Protein AF-A0A9E1MRH9-F1 (afdb_monomer_lite)

Secondary structure (DSSP, 8-state):
-EES-HHHHTTSTTHIIIIIGGGSPTT-EEEEEEEEESS--GGG--TTGGGT--HHHHTT---HHHHHHHHHT-SSEEEEEEEE-S-HHHHHHHHHTS--HHHHHHHHHHHTTGGGGEEEEEEEEEE-S---EEEEEEEETTEEEEEEEETTTHHHHHHHHHHHTT--PPP-

Structure (mmCIF, N/CA/C/O backbone):
data_AF-A0A9E1MRH9-F1
#
_entry.id   AF-A0A9E1MRH9-F1
#
loop_
_atom_site.group_PDB
_atom_site.id
_atom_site.type_symbol
_atom_site.label_atom_id
_atom_site.label_alt_id
_atom_site.label_comp_id
_atom_site.label_asym_id
_atom_site.label_entity_id
_atom_site.label_seq_id
_atom_site.pdbx_PDB_ins_code
_atom_site.Cartn_x
_atom_site.Cartn_y
_atom_site.Cartn_z
_atom_site.occupancy
_atom_site.B_iso_or_equiv
_atom_site.auth_seq_id
_atom_site.auth_comp_id
_atom_site.auth_asym_id
_atom_site.auth_atom_id
_atom_site.pdbx_PDB_model_num
ATOM 1 N N . MET A 1 1 ? -12.417 7.509 1.641 1.00 82.38 1 MET A N 1
ATOM 2 C CA . MET A 1 1 ? -11.718 6.861 0.516 1.00 82.38 1 MET A CA 1
ATOM 3 C C . MET A 1 1 ? -10.416 7.612 0.307 1.00 82.38 1 MET A C 1
ATOM 5 O O . MET A 1 1 ? -10.456 8.834 0.370 1.00 82.38 1 MET A O 1
ATOM 9 N N . SER A 1 2 ? -9.296 6.908 0.153 1.00 87.50 2 SER A N 1
ATOM 10 C CA . SER A 1 2 ? -7.991 7.464 -0.222 1.00 87.50 2 SER A CA 1
ATOM 11 C C . SER A 1 2 ? -7.575 6.823 -1.540 1.00 87.50 2 SER A C 1
ATOM 13 O O . SER A 1 2 ? -7.629 5.602 -1.676 1.00 87.50 2 SER A O 1
ATOM 15 N N . THR A 1 3 ? -7.199 7.660 -2.497 1.00 88.12 3 THR A N 1
ATOM 16 C CA . THR A 1 3 ? -6.727 7.248 -3.817 1.00 88.12 3 THR A CA 1
ATOM 17 C C . THR A 1 3 ? -5.326 7.812 -3.986 1.00 88.12 3 THR A C 1
ATOM 19 O O . THR A 1 3 ? -5.122 8.988 -3.682 1.00 88.12 3 THR A O 1
ATOM 22 N N . ASP A 1 4 ? -4.381 6.964 -4.382 1.00 86.38 4 ASP A N 1
ATOM 23 C CA . ASP A 1 4 ? -3.013 7.315 -4.782 1.00 86.38 4 ASP A CA 1
ATOM 24 C C . ASP A 1 4 ? -2.284 8.265 -3.812 1.00 86.38 4 ASP A C 1
ATOM 26 O O . ASP A 1 4 ? -1.712 9.288 -4.173 1.00 86.38 4 ASP A O 1
ATOM 30 N N . SER A 1 5 ? -2.418 7.996 -2.512 1.00 91.25 5 SER A N 1
ATOM 31 C CA . SER A 1 5 ? -1.862 8.879 -1.476 1.00 91.25 5 SER A CA 1
ATOM 32 C C . SER A 1 5 ? -1.502 8.168 -0.182 1.00 91.25 5 SER A C 1
ATOM 34 O O . SER A 1 5 ? -0.574 8.575 0.518 1.00 91.25 5 SER A O 1
ATOM 36 N N . TYR A 1 6 ? -2.219 7.097 0.168 1.00 93.19 6 TYR A N 1
ATOM 37 C CA . TYR A 1 6 ? -1.970 6.388 1.419 1.00 93.19 6 TYR A CA 1
ATOM 38 C C . TYR A 1 6 ? -0.548 5.822 1.500 1.00 93.19 6 TYR A C 1
ATOM 40 O O . TYR A 1 6 ? 0.021 5.789 2.580 1.00 93.19 6 TYR A O 1
ATOM 48 N N . ASN A 1 7 ? 0.071 5.449 0.384 1.00 93.50 7 ASN A N 1
ATOM 49 C CA . ASN A 1 7 ? 1.434 4.926 0.332 1.00 93.50 7 ASN A CA 1
ATOM 50 C C . ASN A 1 7 ? 2.518 5.913 0.813 1.00 93.50 7 ASN A C 1
ATOM 52 O O . ASN A 1 7 ? 3.573 5.485 1.279 1.00 93.50 7 ASN A O 1
ATOM 56 N N . TYR A 1 8 ? 2.254 7.222 0.811 1.00 92.56 8 TYR A N 1
ATOM 57 C CA . TYR A 1 8 ? 3.188 8.206 1.370 1.00 92.56 8 TYR A CA 1
ATOM 58 C C . TYR A 1 8 ? 3.223 8.210 2.903 1.00 92.56 8 TYR A C 1
ATOM 60 O O . TYR A 1 8 ? 4.243 8.570 3.489 1.00 92.56 8 TYR A O 1
ATOM 68 N N . PHE A 1 9 ? 2.137 7.789 3.559 1.00 92.38 9 PHE A N 1
ATOM 69 C CA . PHE A 1 9 ? 1.970 7.918 5.014 1.00 92.38 9 PHE A CA 1
ATOM 70 C C . PHE A 1 9 ? 1.739 6.583 5.730 1.00 92.38 9 PHE A C 1
ATOM 72 O O . PHE A 1 9 ? 2.213 6.363 6.841 1.00 92.38 9 PHE A O 1
ATOM 79 N N . GLY A 1 10 ? 1.029 5.667 5.082 1.00 91.31 10 GLY A N 1
ATOM 80 C CA . GLY A 1 10 ? 0.623 4.361 5.590 1.00 91.31 10 GLY A CA 1
ATOM 81 C C . GLY A 1 10 ? 1.758 3.355 5.760 1.00 91.31 10 GLY A C 1
ATOM 82 O O . GLY A 1 10 ? 1.510 2.263 6.261 1.00 91.31 10 GLY A O 1
ATOM 83 N N . ARG A 1 11 ? 2.986 3.725 5.375 1.00 93.44 11 ARG A N 1
ATOM 84 C CA . ARG A 1 11 ? 4.220 2.967 5.643 1.00 93.44 11 ARG A CA 1
ATOM 85 C C . ARG A 1 11 ? 4.675 3.076 7.103 1.00 93.44 11 ARG A C 1
ATOM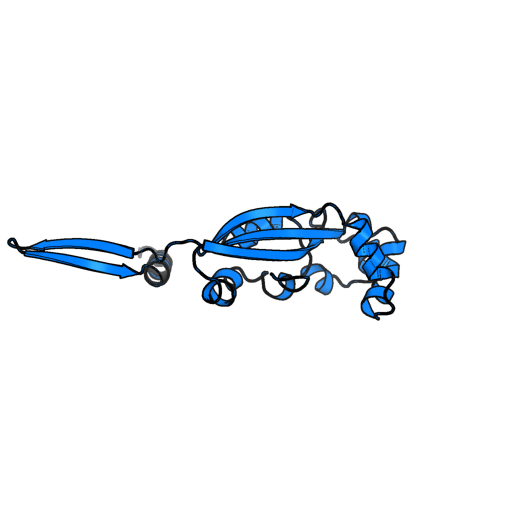 87 O O . ARG A 1 11 ? 5.496 2.284 7.550 1.00 93.44 11 ARG A O 1
ATOM 94 N N . TYR A 1 12 ? 4.121 4.015 7.874 1.00 93.31 12 TYR A N 1
ATOM 95 C CA . TYR A 1 12 ? 4.300 4.051 9.325 1.00 93.31 12 TYR A CA 1
ATOM 96 C C . TYR A 1 12 ? 3.227 3.200 10.008 1.00 93.31 12 TYR A C 1
ATOM 98 O O . TYR A 1 12 ? 2.035 3.480 9.884 1.00 93.31 12 TYR A O 1
ATOM 106 N N . GLU A 1 13 ? 3.651 2.193 10.776 1.00 91.75 13 GLU A N 1
ATOM 107 C CA . GLU A 1 13 ? 2.765 1.189 11.393 1.00 91.75 13 GLU A CA 1
ATOM 108 C C . GLU A 1 13 ? 1.654 1.803 12.259 1.00 91.75 13 GLU A C 1
ATOM 110 O O . GLU A 1 13 ? 0.555 1.259 12.347 1.00 91.75 13 GLU A O 1
ATOM 115 N N . THR A 1 14 ? 1.920 2.953 12.883 1.00 90.31 14 THR A N 1
ATOM 116 C CA . THR A 1 14 ? 0.968 3.635 13.767 1.00 90.31 14 THR A CA 1
ATOM 117 C C . THR A 1 14 ? 0.059 4.632 13.051 1.00 90.31 14 THR A C 1
ATOM 119 O O . THR A 1 14 ? -0.928 5.075 13.636 1.00 90.31 14 THR A O 1
ATOM 122 N N . TYR A 1 15 ? 0.332 4.983 11.788 1.00 93.62 15 TYR A N 1
ATOM 123 C CA . TYR A 1 15 ? -0.396 6.045 11.084 1.00 93.62 15 TYR A CA 1
ATOM 124 C C . TYR A 1 15 ? -1.898 5.761 10.996 1.00 93.62 15 TYR A C 1
ATOM 126 O O . TYR A 1 15 ? -2.719 6.654 11.225 1.00 93.62 15 TYR A O 1
ATOM 134 N N . LEU A 1 16 ? -2.268 4.510 10.702 1.00 91.94 16 LEU A N 1
ATOM 135 C CA . LEU A 1 16 ? -3.668 4.121 10.569 1.00 91.94 16 LEU A CA 1
ATOM 136 C C . LEU A 1 16 ? -4.427 4.346 11.887 1.00 91.94 16 LEU A C 1
ATOM 138 O O . LEU A 1 16 ? -5.465 5.005 11.879 1.00 91.94 16 LEU A O 1
ATOM 142 N N . ASP A 1 17 ? -3.874 3.885 13.011 1.00 90.62 17 ASP A N 1
ATOM 143 C CA . ASP A 1 17 ? -4.486 4.013 14.340 1.00 90.62 17 ASP A CA 1
ATOM 144 C C . ASP A 1 17 ? -4.480 5.460 14.863 1.00 90.62 17 ASP A C 1
ATOM 146 O O . ASP A 1 17 ? -5.488 5.926 15.392 1.00 90.62 17 ASP A O 1
ATOM 150 N N . GLU A 1 18 ? -3.371 6.187 14.710 1.00 90.94 18 GLU A N 1
ATOM 151 C CA . GLU A 1 18 ? -3.187 7.502 15.336 1.00 90.94 18 GLU A CA 1
ATOM 152 C C . GLU A 1 18 ? -3.710 8.671 14.502 1.00 90.94 18 GLU A C 1
ATOM 154 O O . GLU A 1 18 ? -4.075 9.709 15.057 1.00 90.94 18 GLU A O 1
ATOM 159 N N . LYS A 1 19 ? -3.679 8.557 13.170 1.00 92.25 19 LYS A N 1
ATOM 160 C CA . LYS A 1 19 ? -3.907 9.697 12.267 1.00 92.25 19 LYS A CA 1
ATOM 161 C C . LYS A 1 19 ? -5.136 9.535 11.396 1.00 92.25 19 LYS A C 1
ATOM 163 O O . LYS A 1 19 ? -5.777 10.539 11.107 1.00 92.25 19 LYS A O 1
ATOM 168 N N . LEU A 1 20 ? -5.492 8.314 10.994 1.00 92.50 20 LEU A N 1
ATOM 169 C CA . LEU A 1 20 ? -6.647 8.103 10.116 1.00 92.50 20 LEU A CA 1
ATOM 170 C C . LEU A 1 20 ? -7.902 7.688 10.889 1.00 92.50 20 LEU A C 1
ATOM 172 O O . LEU A 1 20 ? -8.943 8.340 10.790 1.00 92.50 20 LEU A O 1
ATOM 176 N N . LEU A 1 21 ? -7.816 6.622 11.685 1.00 92.12 21 LEU A N 1
ATOM 177 C CA . LEU A 1 21 ? -8.969 6.046 12.372 1.00 92.12 21 LEU A CA 1
ATOM 178 C C . LEU A 1 21 ? -9.683 6.967 13.370 1.00 92.12 21 LEU A C 1
ATOM 180 O O . LEU A 1 21 ? -10.898 6.790 13.501 1.00 92.12 21 LEU A O 1
ATOM 184 N N . PRO A 1 22 ? -9.057 7.952 14.046 1.00 91.44 22 PRO A N 1
ATOM 185 C CA . PRO A 1 22 ? -9.784 8.857 14.940 1.00 91.44 22 PRO A CA 1
ATOM 186 C C . PRO A 1 22 ? -10.915 9.625 14.242 1.00 91.44 22 PRO A C 1
ATOM 188 O O . PRO A 1 22 ? -11.921 9.938 14.872 1.00 91.44 22 PRO A O 1
ATOM 191 N N . PHE A 1 23 ? -10.799 9.847 12.930 1.00 91.88 23 PHE A N 1
ATOM 192 C CA . PHE A 1 23 ? -11.775 10.592 12.129 1.00 91.88 23 PHE A CA 1
ATOM 193 C C . PHE A 1 23 ? -12.831 9.706 11.450 1.00 91.88 23 PHE A C 1
ATOM 195 O O . PHE A 1 23 ? -13.775 10.209 10.842 1.00 91.88 23 PHE A O 1
ATOM 202 N N . VAL A 1 24 ? -12.703 8.382 11.557 1.00 91.88 24 VAL A N 1
ATOM 203 C CA . VAL A 1 24 ? -13.662 7.418 11.004 1.00 91.88 24 VAL A CA 1
ATOM 204 C C . VAL A 1 24 ? -14.699 7.078 12.078 1.00 91.88 24 VAL A C 1
ATOM 206 O O . VAL A 1 24 ? -14.358 6.881 13.246 1.00 91.88 24 VAL A O 1
ATOM 209 N N . LYS A 1 25 ? -15.983 7.001 11.714 1.00 91.19 25 LYS A N 1
ATOM 210 C CA . LYS A 1 25 ? -17.040 6.542 12.636 1.00 91.19 25 LYS A CA 1
ATOM 211 C C . LYS A 1 25 ? -16.835 5.063 12.990 1.00 91.19 25 LYS A C 1
ATOM 213 O O . LYS A 1 25 ? -16.335 4.310 12.160 1.00 91.19 25 LYS A O 1
ATOM 218 N N . CYS A 1 26 ? -17.231 4.639 14.191 1.00 89.62 26 CYS A N 1
ATOM 219 C CA . CYS A 1 26 ? -17.291 3.212 14.538 1.00 89.62 26 CYS A CA 1
ATOM 220 C C . CYS A 1 26 ? -18.114 2.444 13.491 1.00 89.62 26 CYS A C 1
ATOM 222 O O . CYS A 1 26 ? -19.117 2.971 13.002 1.00 89.62 26 CYS A O 1
ATOM 224 N N . GLY A 1 27 ? -17.630 1.273 13.075 1.00 91.75 27 GLY A N 1
ATOM 225 C CA . GLY A 1 27 ? -18.230 0.473 12.002 1.00 91.75 27 GLY A CA 1
ATOM 226 C C . GLY A 1 27 ? -18.030 1.041 10.594 1.00 91.75 27 GLY A C 1
ATOM 227 O O . GLY A 1 27 ? -18.416 0.409 9.610 1.00 91.75 27 GLY A O 1
ATOM 228 N N . GLY A 1 28 ? -17.428 2.229 10.477 1.00 94.50 28 GLY A N 1
ATOM 229 C CA . GLY A 1 28 ? -17.160 2.907 9.218 1.00 94.50 28 GLY A CA 1
ATOM 230 C C . GLY A 1 28 ? -16.061 2.227 8.407 1.00 94.50 28 GLY A C 1
ATOM 231 O O . GLY A 1 28 ? -15.141 1.618 8.952 1.00 94.50 28 GLY A O 1
ATOM 232 N N . TYR A 1 29 ? -16.147 2.369 7.089 1.00 96.44 29 TYR A N 1
ATOM 233 C CA . TYR A 1 29 ? -15.221 1.745 6.151 1.00 96.44 29 TYR A CA 1
ATOM 234 C C . TYR A 1 29 ? -14.136 2.717 5.692 1.00 96.44 29 TYR A C 1
ATOM 236 O O . TYR A 1 29 ? -14.398 3.892 5.419 1.00 96.44 29 TYR A O 1
ATOM 244 N N . VAL A 1 30 ? -12.926 2.191 5.536 1.00 96.56 30 VAL A N 1
ATOM 245 C CA . VAL A 1 30 ? -11.806 2.864 4.884 1.00 96.56 30 VAL A CA 1
ATOM 246 C C . VAL A 1 30 ? -11.469 2.080 3.622 1.00 96.56 30 VAL A C 1
ATOM 248 O O . VAL A 1 30 ? -11.113 0.908 3.687 1.00 96.56 30 VAL A O 1
ATOM 251 N N . TYR A 1 31 ? -11.594 2.753 2.482 1.00 96.69 31 TYR A N 1
ATOM 252 C CA . TYR A 1 31 ? -11.194 2.252 1.170 1.00 96.69 31 TYR A CA 1
ATOM 253 C C . TYR A 1 31 ? -9.924 2.980 0.753 1.00 96.69 31 TYR A C 1
ATOM 255 O O . TYR A 1 31 ? -9.925 4.217 0.727 1.00 96.69 31 TYR A O 1
ATOM 263 N N . ILE A 1 32 ? -8.874 2.226 0.455 1.00 96.44 32 ILE A N 1
ATOM 264 C CA . ILE A 1 32 ? -7.585 2.726 -0.016 1.00 96.44 32 ILE A CA 1
ATOM 265 C C . ILE A 1 32 ? -7.289 2.051 -1.355 1.00 96.44 32 ILE A C 1
ATOM 267 O O . ILE A 1 32 ? -7.379 0.829 -1.455 1.00 96.44 32 ILE A O 1
ATOM 271 N N . ALA A 1 33 ? -6.939 2.843 -2.361 1.00 94.69 33 ALA A N 1
ATOM 272 C CA . ALA A 1 33 ? -6.407 2.377 -3.635 1.00 94.69 33 ALA A CA 1
ATOM 273 C C . ALA A 1 33 ? -5.063 3.068 -3.862 1.00 94.69 33 ALA A C 1
ATOM 275 O O . ALA A 1 33 ? -5.006 4.296 -3.850 1.00 94.69 33 ALA A O 1
ATOM 276 N N . ILE A 1 34 ? -3.990 2.296 -4.005 1.00 94.56 34 ILE A N 1
ATOM 277 C CA . ILE A 1 34 ? -2.619 2.809 -4.120 1.00 94.56 34 ILE A CA 1
ATOM 278 C C . ILE A 1 34 ? -1.844 2.061 -5.202 1.00 94.56 34 ILE A C 1
ATOM 280 O O . ILE A 1 34 ? -2.151 0.893 -5.457 1.00 94.56 34 ILE A O 1
ATOM 284 N N . PRO A 1 35 ? -0.840 2.700 -5.818 1.00 93.31 35 PRO A N 1
ATOM 285 C CA . PRO A 1 35 ? 0.099 2.007 -6.678 1.00 93.31 35 PRO A CA 1
ATOM 286 C C . PRO A 1 35 ? 0.913 1.008 -5.850 1.00 93.31 35 PRO A C 1
ATOM 288 O O . PRO A 1 35 ? 1.164 1.195 -4.655 1.00 93.31 35 PRO A O 1
ATOM 291 N N . GLY A 1 36 ? 1.307 -0.081 -6.488 1.00 94.19 36 GLY A N 1
ATOM 292 C CA . GLY A 1 36 ? 2.037 -1.169 -5.867 1.00 94.19 36 GLY A CA 1
ATOM 293 C C . GLY A 1 36 ? 2.720 -2.051 -6.900 1.00 94.19 36 GLY A C 1
ATOM 294 O O . GLY A 1 36 ? 2.725 -1.774 -8.099 1.00 94.19 36 GLY A O 1
ATOM 295 N N . MET A 1 37 ? 3.302 -3.140 -6.419 1.00 94.94 37 MET A N 1
ATOM 296 C CA . MET A 1 37 ? 3.975 -4.118 -7.266 1.00 94.94 37 MET A CA 1
ATOM 297 C C . MET A 1 37 ? 3.176 -5.421 -7.335 1.00 94.94 37 MET A C 1
ATOM 299 O O . MET A 1 37 ? 2.508 -5.816 -6.377 1.00 94.94 37 MET A O 1
ATOM 303 N N . VAL A 1 38 ? 3.272 -6.125 -8.465 1.00 93.62 38 VAL A N 1
ATOM 304 C CA . VAL A 1 38 ? 2.740 -7.495 -8.603 1.00 93.62 38 VAL A CA 1
ATOM 305 C C . VAL A 1 38 ? 3.429 -8.431 -7.605 1.00 93.62 38 VAL A C 1
ATOM 307 O O . VAL A 1 38 ? 2.787 -9.292 -6.999 1.00 93.62 38 VAL A O 1
ATOM 310 N N . ARG A 1 39 ? 4.738 -8.244 -7.432 1.00 94.56 39 ARG A N 1
ATOM 311 C CA . ARG A 1 39 ? 5.589 -8.863 -6.418 1.00 94.56 39 ARG A CA 1
ATOM 312 C C . ARG A 1 39 ? 6.652 -7.851 -6.029 1.00 94.56 39 ARG A C 1
ATOM 314 O O . ARG A 1 39 ? 7.204 -7.203 -6.915 1.00 94.56 39 ARG A O 1
ATOM 321 N N . ASP A 1 40 ? 6.946 -7.756 -4.741 1.00 94.25 40 ASP A N 1
ATOM 322 C CA . ASP A 1 40 ? 7.996 -6.869 -4.265 1.00 94.25 40 ASP A CA 1
ATOM 323 C C . ASP A 1 40 ? 9.352 -7.277 -4.872 1.00 94.25 40 ASP A C 1
ATOM 325 O O . ASP A 1 40 ? 9.739 -8.450 -4.836 1.00 94.25 40 ASP A O 1
ATOM 329 N N . CYS A 1 41 ? 10.032 -6.320 -5.505 1.00 94.44 41 CYS A N 1
ATOM 330 C CA . CYS A 1 41 ? 11.309 -6.529 -6.186 1.00 94.44 41 CYS A CA 1
ATOM 331 C C . CYS A 1 41 ? 12.420 -5.598 -5.682 1.00 94.44 41 CYS A C 1
ATOM 333 O O . CYS A 1 41 ? 13.434 -5.450 -6.359 1.00 94.44 41 CYS A O 1
ATOM 335 N N . HIS A 1 42 ? 12.275 -5.000 -4.493 1.00 94.06 42 HIS A N 1
ATOM 336 C CA . HIS A 1 42 ? 13.263 -4.053 -3.958 1.00 94.06 42 HIS A CA 1
ATOM 337 C C . HIS A 1 42 ? 14.657 -4.664 -3.749 1.00 94.06 42 HIS A C 1
ATOM 339 O O . HIS A 1 42 ? 15.655 -3.965 -3.912 1.00 94.06 42 HIS A O 1
ATOM 345 N N . ASP A 1 43 ? 14.747 -5.971 -3.481 1.00 92.50 43 ASP A N 1
ATOM 346 C CA . ASP A 1 43 ? 16.030 -6.683 -3.376 1.00 92.50 43 ASP A CA 1
ATOM 347 C C . ASP A 1 43 ? 16.795 -6.747 -4.713 1.00 92.50 43 ASP A C 1
ATOM 349 O O . ASP A 1 43 ? 18.014 -6.932 -4.739 1.00 92.50 43 ASP A O 1
ATOM 353 N N . SER A 1 44 ? 16.091 -6.629 -5.845 1.00 93.69 44 SER A N 1
ATOM 354 C CA . SER A 1 44 ? 16.672 -6.688 -7.187 1.00 93.69 44 SER A CA 1
ATOM 355 C C . SER A 1 44 ? 15.774 -5.967 -8.191 1.00 93.69 44 SER A C 1
ATOM 357 O O . SER A 1 44 ? 15.007 -6.592 -8.926 1.00 93.69 44 SER A O 1
ATOM 359 N N . LEU A 1 45 ? 15.867 -4.633 -8.204 1.00 94.50 45 LEU A N 1
ATOM 360 C CA . LEU A 1 45 ? 15.045 -3.791 -9.068 1.00 94.50 45 LEU A CA 1
ATOM 361 C C . LEU A 1 45 ? 15.390 -4.016 -10.557 1.00 94.50 45 LEU A C 1
ATOM 363 O O . LEU A 1 45 ? 16.541 -3.807 -10.955 1.00 94.50 45 LEU A O 1
ATOM 367 N N . PRO A 1 46 ? 14.410 -4.414 -11.391 1.00 94.62 46 PRO A N 1
ATOM 368 C CA . PRO A 1 46 ? 14.572 -4.527 -12.836 1.00 94.62 46 PRO A CA 1
ATOM 369 C C . PRO A 1 46 ? 15.043 -3.216 -13.475 1.00 94.62 46 PRO A C 1
ATOM 371 O O . PRO A 1 46 ? 14.564 -2.133 -13.129 1.00 94.62 46 PRO A O 1
ATOM 374 N N . SER A 1 47 ? 15.946 -3.306 -14.454 1.00 94.69 47 SER A N 1
ATOM 375 C CA . SER A 1 47 ? 16.490 -2.121 -15.127 1.00 94.69 47 SER A CA 1
ATOM 376 C C . SER A 1 47 ? 15.425 -1.343 -15.894 1.00 94.69 47 SER A C 1
ATOM 378 O O . SER A 1 47 ? 15.560 -0.130 -16.035 1.00 94.69 47 SER A O 1
ATOM 380 N N . GLU A 1 48 ? 14.354 -2.008 -16.343 1.00 95.06 48 GLU A N 1
ATOM 381 C CA . GLU A 1 48 ? 13.244 -1.358 -17.038 1.00 95.06 48 GLU A CA 1
ATOM 382 C C . GLU A 1 48 ? 12.516 -0.354 -16.134 1.00 95.06 48 GLU A C 1
ATOM 384 O O . GLU A 1 48 ? 12.113 0.694 -16.620 1.00 95.06 48 GLU A O 1
ATOM 389 N N . LEU A 1 49 ? 12.384 -0.624 -14.826 1.00 93.38 49 LEU A N 1
ATOM 390 C CA . LEU A 1 49 ? 11.760 0.305 -13.870 1.00 93.38 49 LEU A CA 1
ATOM 391 C C . LEU A 1 49 ? 12.623 1.554 -13.642 1.00 93.38 49 LEU A C 1
ATOM 393 O O . LEU A 1 49 ? 12.099 2.662 -13.510 1.00 93.38 49 LEU A O 1
ATOM 397 N N . LEU A 1 50 ? 13.944 1.382 -13.665 1.00 94.81 50 LEU A N 1
ATOM 398 C CA . LEU A 1 50 ? 14.921 2.434 -13.380 1.00 94.81 50 LEU A CA 1
ATOM 399 C C . LEU A 1 50 ? 15.087 3.463 -14.515 1.00 94.81 50 LEU A C 1
ATOM 401 O O . LEU A 1 50 ? 15.856 4.414 -14.379 1.00 94.81 50 LEU 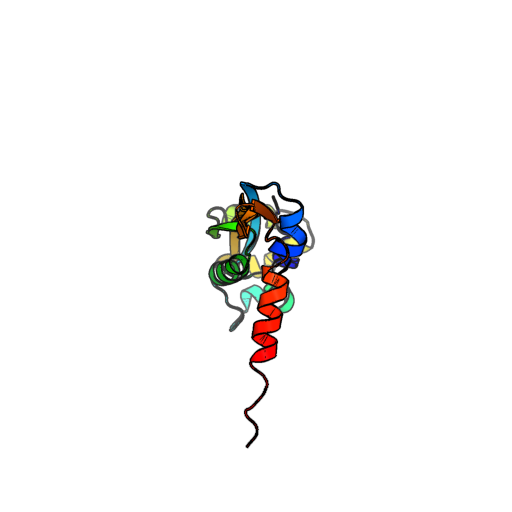A O 1
ATOM 405 N N . LEU A 1 51 ? 14.377 3.296 -15.637 1.00 93.69 51 LEU A N 1
ATOM 406 C CA . LEU A 1 51 ? 14.375 4.264 -16.740 1.00 93.69 51 LEU A CA 1
ATOM 407 C C . LEU A 1 51 ? 13.578 5.537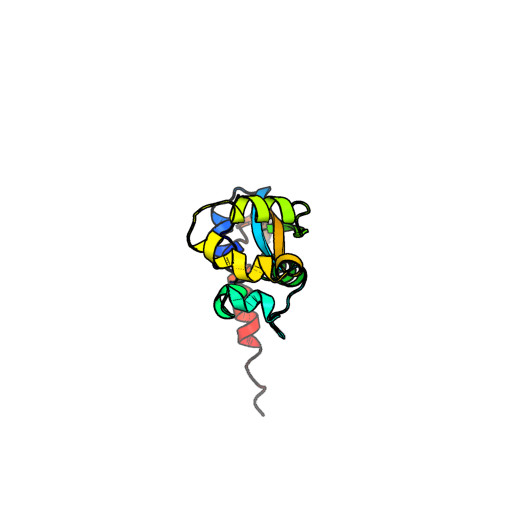 -16.409 1.00 93.69 51 LEU A C 1
ATOM 409 O O . LEU A 1 51 ? 13.902 6.613 -16.925 1.00 93.69 51 LEU A O 1
ATOM 413 N N . SER A 1 52 ? 12.561 5.413 -15.555 1.00 92.38 52 SER A N 1
ATOM 414 C CA . SER A 1 52 ? 11.661 6.499 -15.146 1.00 92.38 52 SER A CA 1
ATOM 415 C C . SER A 1 52 ? 11.685 6.773 -13.646 1.00 92.38 52 SER A C 1
ATOM 417 O O . SER A 1 52 ? 11.548 7.935 -13.268 1.00 92.38 52 SER A O 1
ATOM 419 N N . TRP A 1 53 ? 11.906 5.756 -12.804 1.00 93.31 53 TRP A N 1
ATOM 420 C CA . TRP A 1 53 ? 11.857 5.900 -11.347 1.00 93.31 53 TRP A CA 1
ATOM 421 C C . TRP A 1 53 ? 13.202 5.624 -10.683 1.00 93.31 53 TRP A C 1
ATOM 423 O O . TRP A 1 53 ? 13.921 4.701 -11.060 1.00 93.31 53 TRP A O 1
ATOM 433 N N . THR A 1 54 ? 13.529 6.394 -9.648 1.00 93.94 54 THR A N 1
ATOM 434 C CA . THR A 1 54 ? 14.659 6.077 -8.767 1.00 93.94 54 THR A CA 1
ATOM 435 C C . THR A 1 54 ? 14.261 5.010 -7.740 1.00 93.94 54 THR A C 1
ATOM 437 O O . THR A 1 54 ? 13.071 4.865 -7.440 1.00 93.94 54 THR A O 1
ATOM 440 N N . PRO A 1 55 ? 15.222 4.277 -7.145 1.00 93.75 55 PRO A N 1
ATOM 441 C CA . PRO A 1 55 ? 14.928 3.340 -6.059 1.00 93.75 55 PRO A CA 1
ATOM 442 C C . PRO A 1 55 ? 14.138 3.978 -4.908 1.00 93.75 55 PRO A C 1
ATOM 444 O O . PRO A 1 55 ? 13.224 3.362 -4.372 1.00 93.75 55 PRO A O 1
ATOM 447 N N . GLU A 1 56 ? 14.424 5.239 -4.575 1.00 93.25 56 GLU A N 1
ATOM 448 C CA . GLU A 1 56 ? 13.723 5.982 -3.523 1.00 93.25 56 GLU A CA 1
ATOM 449 C C . GLU A 1 56 ? 12.263 6.275 -3.885 1.00 93.25 56 GLU A C 1
ATOM 451 O O . GLU A 1 56 ? 11.410 6.313 -3.006 1.00 93.25 56 GLU A O 1
ATOM 456 N N . GLN A 1 57 ? 11.954 6.486 -5.168 1.00 91.38 57 GLN A N 1
ATOM 457 C CA . GLN A 1 57 ? 10.572 6.647 -5.627 1.00 91.38 57 GLN A CA 1
ATOM 458 C C . GLN A 1 57 ? 9.821 5.309 -5.619 1.00 91.38 57 GLN A C 1
ATOM 460 O O . GLN A 1 57 ? 8.632 5.274 -5.300 1.00 91.38 57 GLN A O 1
ATOM 465 N N . LEU A 1 58 ? 10.513 4.210 -5.933 1.00 94.06 58 LEU A N 1
ATOM 466 C CA . LEU A 1 58 ? 9.943 2.861 -5.917 1.00 94.06 58 LEU A CA 1
ATOM 467 C C . LEU A 1 58 ? 9.659 2.357 -4.494 1.00 94.06 58 LEU A C 1
ATOM 469 O O . LEU A 1 58 ? 8.684 1.637 -4.319 1.00 94.06 58 LEU A O 1
ATOM 473 N N . ASP A 1 59 ? 10.384 2.845 -3.480 1.00 94.06 59 ASP A N 1
ATOM 474 C CA . ASP A 1 59 ? 10.179 2.550 -2.044 1.00 94.06 59 ASP A CA 1
ATOM 475 C C . ASP A 1 59 ? 8.779 2.941 -1.509 1.00 94.06 59 ASP A C 1
ATOM 477 O O . ASP A 1 59 ? 8.389 2.624 -0.383 1.00 94.06 59 ASP A O 1
ATOM 481 N N . TYR A 1 60 ? 7.985 3.659 -2.306 1.00 93.38 60 TYR A N 1
ATOM 482 C CA . TYR A 1 60 ? 6.585 3.969 -2.012 1.00 93.38 60 TYR A CA 1
ATOM 483 C C . TYR A 1 60 ? 5.597 2.971 -2.638 1.00 93.38 60 TYR A C 1
ATOM 485 O O . TYR A 1 60 ? 4.391 3.125 -2.452 1.00 93.38 60 TYR A O 1
ATOM 493 N N . MET A 1 61 ? 6.061 1.965 -3.378 1.00 94.62 61 MET A N 1
ATOM 494 C CA . MET A 1 61 ? 5.233 0.988 -4.085 1.00 94.62 61 MET A CA 1
ATOM 495 C C . MET A 1 61 ? 5.632 -0.427 -3.687 1.00 94.62 61 MET A C 1
ATOM 497 O O . MET A 1 61 ? 6.562 -0.999 -4.231 1.00 94.62 61 MET A O 1
ATOM 501 N N . HIS A 1 62 ? 4.876 -1.027 -2.777 1.00 96.56 62 HIS A N 1
ATOM 502 C CA . HIS A 1 62 ? 5.094 -2.409 -2.349 1.00 96.56 62 HIS A CA 1
ATOM 503 C C . HIS A 1 62 ? 3.986 -3.342 -2.830 1.00 96.56 62 HIS A C 1
ATOM 505 O O . HIS A 1 62 ? 2.971 -2.900 -3.373 1.00 96.56 62 HIS A O 1
ATOM 511 N N . ASP A 1 63 ? 4.174 -4.643 -2.631 1.00 96.69 63 ASP A N 1
ATOM 512 C CA . ASP A 1 63 ? 3.185 -5.654 -2.988 1.00 96.69 63 ASP A CA 1
ATOM 513 C C . ASP A 1 63 ? 2.107 -5.881 -1.911 1.00 96.69 63 ASP A C 1
ATOM 515 O O . ASP A 1 63 ? 2.088 -5.286 -0.829 1.00 96.69 63 ASP A O 1
ATOM 519 N N . VAL A 1 64 ? 1.168 -6.778 -2.223 1.00 97.31 64 VAL A N 1
ATOM 520 C CA . VAL A 1 64 ? 0.077 -7.169 -1.318 1.00 97.31 64 VAL A CA 1
ATOM 521 C C . VAL A 1 64 ? 0.591 -7.759 -0.006 1.00 97.31 64 VAL A C 1
ATOM 523 O O . VAL A 1 64 ? -0.046 -7.553 1.026 1.00 97.31 64 VAL A O 1
ATOM 526 N N . SER A 1 65 ? 1.715 -8.480 -0.015 1.00 97.25 65 SER A N 1
ATOM 527 C CA . SER A 1 65 ? 2.253 -9.113 1.191 1.00 97.25 65 SER A CA 1
ATOM 528 C C . SER A 1 65 ? 2.717 -8.054 2.185 1.00 97.25 65 SER A C 1
ATOM 530 O O . SER A 1 65 ? 2.306 -8.081 3.347 1.00 97.25 65 SER A O 1
ATOM 532 N N . TYR A 1 66 ? 3.495 -7.079 1.712 1.00 97.38 66 TYR A N 1
ATOM 533 C CA . TYR A 1 66 ? 3.922 -5.939 2.518 1.00 97.38 66 TYR A CA 1
ATOM 534 C C . TYR A 1 66 ? 2.724 -5.174 3.086 1.00 97.38 66 TYR A C 1
ATOM 536 O O . TYR A 1 66 ? 2.639 -4.937 4.292 1.00 97.38 66 TYR A O 1
ATOM 544 N N . TRP A 1 67 ? 1.759 -4.818 2.230 1.00 97.50 67 TRP A N 1
ATOM 545 C CA . TRP A 1 67 ? 0.607 -4.035 2.672 1.00 97.50 67 TRP A CA 1
ATOM 546 C C . TRP A 1 67 ? -0.275 -4.799 3.650 1.00 97.50 67 TRP A C 1
ATOM 548 O O . TRP A 1 67 ? -0.786 -4.190 4.587 1.00 97.50 67 TRP A O 1
ATOM 558 N N . THR A 1 68 ? -0.408 -6.116 3.484 1.00 97.12 68 THR A N 1
ATOM 559 C CA . THR A 1 68 ? -1.115 -6.982 4.433 1.00 97.12 68 THR A CA 1
ATOM 560 C C . THR A 1 68 ? -0.436 -6.965 5.798 1.00 97.12 68 THR A C 1
ATOM 562 O O . THR A 1 68 ? -1.122 -6.739 6.795 1.00 97.12 68 THR A O 1
ATOM 565 N N . ASP A 1 69 ? 0.890 -7.136 5.859 1.00 96.75 69 ASP A N 1
ATOM 566 C CA . ASP A 1 69 ? 1.643 -7.041 7.117 1.00 96.75 69 ASP A CA 1
ATOM 567 C C . ASP A 1 69 ? 1.453 -5.664 7.767 1.00 96.75 69 ASP A C 1
ATOM 569 O O . ASP A 1 69 ? 1.046 -5.575 8.927 1.00 96.75 69 ASP A O 1
ATOM 573 N N . MET A 1 70 ? 1.631 -4.587 7.000 1.00 95.69 70 MET A N 1
ATOM 574 C CA . MET A 1 70 ? 1.493 -3.216 7.490 1.00 95.69 70 MET A CA 1
ATOM 575 C C . MET A 1 70 ? 0.122 -2.932 8.100 1.00 95.69 70 MET A C 1
ATOM 577 O O . MET A 1 70 ? 0.039 -2.455 9.233 1.00 95.69 70 MET A O 1
ATOM 581 N N . VAL A 1 71 ? -0.966 -3.246 7.393 1.00 95.44 71 VAL A N 1
ATOM 582 C CA . VAL A 1 71 ? -2.314 -2.959 7.907 1.00 95.44 71 VAL A CA 1
ATOM 583 C C . VAL A 1 71 ? -2.773 -3.956 8.967 1.00 95.44 71 VAL A C 1
ATOM 585 O O . VAL A 1 71 ? -3.651 -3.621 9.756 1.00 95.44 71 VAL A O 1
ATOM 588 N N . SER A 1 72 ? -2.162 -5.142 9.059 1.00 93.44 72 SER A N 1
ATOM 589 C CA . SER A 1 72 ? -2.459 -6.110 10.126 1.00 93.44 72 SER A CA 1
ATOM 590 C C . SER A 1 72 ? -2.017 -5.641 11.517 1.00 93.44 72 SER A C 1
ATOM 592 O O . SER A 1 72 ? -2.548 -6.104 12.527 1.00 93.44 72 SER A O 1
ATOM 594 N N . LYS A 1 73 ? -1.070 -4.696 11.585 1.00 91.81 73 LYS A N 1
ATOM 595 C CA . LYS A 1 73 ? -0.569 -4.113 12.841 1.00 91.81 73 LYS A CA 1
ATOM 596 C C . LYS A 1 73 ? -1.563 -3.142 13.478 1.00 91.81 73 LYS A C 1
ATOM 598 O O . LYS A 1 73 ? -1.472 -2.875 14.680 1.00 91.81 73 LYS A O 1
ATOM 603 N N . CYS A 1 74 ? -2.518 -2.650 12.689 1.00 89.94 74 CYS A N 1
ATOM 604 C CA . CYS A 1 74 ? -3.593 -1.785 13.147 1.00 89.94 74 CYS A CA 1
ATOM 605 C C . CYS A 1 74 ? -4.526 -2.527 14.100 1.00 89.94 74 CYS A C 1
ATOM 607 O O . CYS A 1 74 ? -4.976 -3.640 13.831 1.00 89.94 74 CYS A O 1
ATOM 609 N N . ARG A 1 75 ? -4.839 -1.886 15.227 1.00 89.19 75 ARG A N 1
ATOM 610 C CA . ARG A 1 75 ? -5.723 -2.467 16.247 1.00 89.19 75 ARG A CA 1
ATOM 611 C C . ARG A 1 75 ? -7.129 -1.899 16.200 1.00 89.19 75 ARG A C 1
ATOM 613 O O . ARG A 1 75 ? -8.066 -2.556 16.650 1.00 89.19 75 ARG A O 1
ATOM 620 N N . GLY A 1 76 ? -7.284 -0.678 15.694 1.00 89.19 76 GLY A N 1
ATOM 621 C CA . GLY A 1 76 ? -8.559 0.027 15.650 1.00 89.19 76 GLY A CA 1
ATOM 622 C C . GLY A 1 76 ? -9.479 -0.404 14.506 1.00 89.19 76 GLY A C 1
ATOM 623 O O . GLY A 1 76 ? -10.627 0.044 14.461 1.00 89.19 76 GLY A O 1
ATOM 624 N N . ALA A 1 77 ? -9.016 -1.259 13.594 1.00 93.12 77 ALA A N 1
ATOM 625 C CA . ALA A 1 77 ? -9.797 -1.721 12.456 1.00 93.12 77 ALA A CA 1
ATOM 626 C C . ALA A 1 77 ? -9.566 -3.200 12.142 1.00 93.12 77 ALA A C 1
ATOM 628 O O . ALA A 1 77 ? -8.507 -3.766 12.403 1.00 93.12 77 ALA A O 1
ATOM 629 N N . LYS A 1 78 ? -10.575 -3.808 11.525 1.00 94.50 78 LYS A N 1
ATOM 630 C CA . LYS A 1 78 ? -10.501 -5.123 10.902 1.00 94.50 78 LYS A CA 1
ATOM 631 C C . LYS A 1 78 ? -10.110 -4.966 9.436 1.00 94.50 78 LYS A C 1
ATOM 633 O O . LYS A 1 78 ? -10.755 -4.221 8.697 1.00 94.50 78 LYS A O 1
ATOM 638 N N . VAL A 1 79 ? -9.105 -5.722 9.004 1.00 96.06 79 VAL A N 1
ATOM 639 C CA . VAL A 1 79 ? -8.755 -5.877 7.586 1.00 96.06 79 VAL A CA 1
ATOM 640 C C . VAL A 1 79 ? -9.791 -6.779 6.923 1.00 96.06 79 VAL A C 1
ATOM 642 O O . VAL A 1 79 ? -9.998 -7.912 7.357 1.00 96.06 79 VAL A O 1
ATOM 645 N N . LEU A 1 80 ? -10.480 -6.263 5.905 1.00 97.12 80 LEU A N 1
ATOM 646 C CA . LEU A 1 80 ? -11.472 -7.020 5.139 1.00 97.12 80 LEU A CA 1
ATOM 647 C C . LEU A 1 80 ? -10.870 -7.601 3.863 1.00 97.12 80 LEU A C 1
ATOM 649 O O . LEU A 1 80 ? -11.168 -8.739 3.522 1.00 97.12 80 LEU A O 1
ATOM 653 N N . THR A 1 81 ? -10.027 -6.833 3.173 1.00 97.44 81 THR A N 1
ATOM 654 C CA . THR A 1 81 ? -9.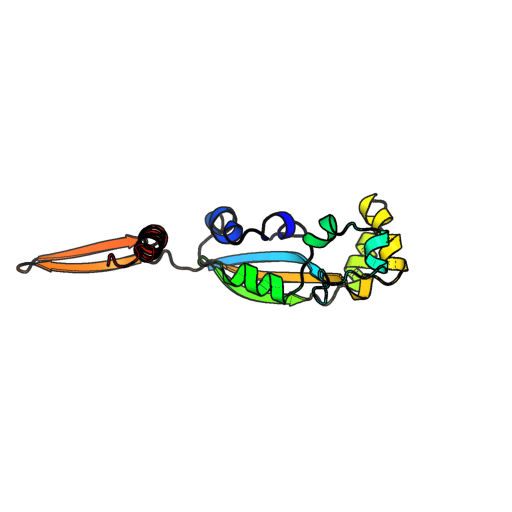299 -7.307 1.992 1.00 97.44 81 THR A CA 1
ATOM 655 C C . THR A 1 81 ? -8.040 -6.479 1.756 1.00 97.44 81 THR A C 1
ATOM 657 O O . THR A 1 81 ? -8.031 -5.274 2.016 1.00 97.44 81 THR A O 1
ATOM 660 N N . VAL A 1 82 ? -7.011 -7.130 1.215 1.00 97.75 82 VAL A N 1
ATOM 661 C CA . VAL A 1 82 ? -5.817 -6.526 0.611 1.00 97.75 82 VAL A CA 1
ATOM 662 C C . VAL A 1 82 ? -5.540 -7.326 -0.653 1.00 97.75 82 VAL A C 1
ATOM 664 O O . VAL A 1 82 ? -5.208 -8.504 -0.578 1.00 97.75 82 VAL A O 1
ATOM 667 N N . GLU A 1 83 ? -5.758 -6.724 -1.816 1.00 96.62 83 GLU A N 1
ATOM 668 C CA . GLU A 1 83 ? -5.747 -7.448 -3.089 1.00 96.62 83 GLU A CA 1
ATOM 669 C C . GLU A 1 83 ? -5.209 -6.575 -4.219 1.00 96.62 83 GLU A C 1
ATOM 671 O O . GLU A 1 83 ? -5.363 -5.353 -4.214 1.00 96.62 83 GLU A O 1
ATOM 676 N N . GLN A 1 84 ? -4.638 -7.232 -5.224 1.00 94.44 84 GLN A N 1
ATOM 677 C CA . GLN A 1 84 ? -4.326 -6.623 -6.510 1.00 94.44 84 GLN A CA 1
ATOM 678 C C . GLN A 1 84 ? -5.617 -6.279 -7.268 1.00 94.44 84 GLN A C 1
ATOM 680 O O . GLN A 1 84 ? -6.593 -7.034 -7.238 1.00 94.44 84 GLN A O 1
ATOM 685 N N . MET A 1 85 ? -5.636 -5.137 -7.948 1.00 90.12 85 MET A N 1
ATOM 686 C CA . MET A 1 85 ? -6.746 -4.734 -8.806 1.00 90.12 85 MET A CA 1
ATOM 687 C C . MET A 1 85 ? -6.642 -5.416 -10.178 1.00 90.12 85 MET A C 1
ATOM 689 O O . MET A 1 85 ? -5.551 -5.683 -10.673 1.00 90.12 85 MET A O 1
ATOM 693 N N . GLN A 1 86 ? -7.792 -5.725 -10.787 1.00 80.31 86 GLN A N 1
ATOM 694 C CA . GLN A 1 86 ? -7.847 -6.400 -12.093 1.00 80.31 86 GLN A CA 1
ATOM 695 C C . GLN A 1 86 ? -7.683 -5.427 -13.272 1.00 80.31 86 GLN A C 1
ATOM 697 O O . GLN A 1 86 ? -7.080 -5.791 -14.275 1.00 80.31 86 GLN A O 1
ATOM 702 N N . SER A 1 87 ? -8.151 -4.182 -13.143 1.00 71.19 87 SER A N 1
ATOM 703 C CA . SER A 1 87 ? -8.072 -3.146 -14.190 1.00 71.19 87 SER A CA 1
ATOM 704 C C . SER A 1 87 ? -6.728 -2.406 -14.202 1.00 71.19 87 SER A C 1
ATOM 706 O O . SER A 1 87 ? -6.691 -1.182 -14.181 1.00 71.19 87 SER A O 1
ATOM 708 N N . ASN A 1 88 ? -5.611 -3.133 -14.179 1.00 72.81 88 ASN A N 1
ATOM 709 C CA . ASN A 1 88 ? -4.281 -2.520 -14.126 1.00 72.81 88 ASN A CA 1
ATOM 710 C C . ASN A 1 88 ? -3.919 -1.819 -15.448 1.00 72.81 88 ASN A C 1
ATOM 712 O O . ASN A 1 88 ? -3.560 -0.647 -15.458 1.00 72.81 88 ASN A O 1
ATOM 716 N N . GLU A 1 89 ? -4.054 -2.531 -16.569 1.00 77.38 89 GLU A N 1
ATOM 717 C CA . GLU A 1 89 ? -3.628 -2.042 -17.888 1.00 77.38 89 GLU A CA 1
ATOM 718 C C . GLU A 1 89 ? -4.426 -0.818 -18.352 1.00 77.38 89 GLU A C 1
ATOM 720 O O . GLU A 1 89 ? -3.841 0.130 -18.865 1.00 77.38 89 GLU A O 1
ATOM 725 N N . GLU A 1 90 ? -5.741 -0.807 -18.119 1.00 82.62 90 GLU A N 1
ATOM 726 C CA . GLU A 1 90 ? -6.618 0.316 -18.479 1.00 82.62 90 GLU A CA 1
ATOM 727 C C . GLU A 1 90 ? -6.260 1.586 -17.695 1.00 82.62 90 GLU A C 1
ATOM 729 O O . GLU A 1 90 ? -6.111 2.653 -18.282 1.00 82.62 90 GLU A O 1
ATOM 734 N N . VAL A 1 91 ? -6.040 1.468 -16.380 1.00 82.94 91 VAL A N 1
ATOM 735 C CA . VAL A 1 91 ? -5.691 2.615 -15.524 1.00 82.94 91 VAL A CA 1
ATOM 736 C C . VAL A 1 91 ? -4.317 3.178 -15.889 1.00 82.94 91 VAL A C 1
ATOM 738 O O . VAL A 1 91 ? -4.143 4.397 -15.937 1.00 82.94 91 VAL A O 1
ATOM 741 N N . TRP A 1 92 ? -3.347 2.313 -16.199 1.00 84.12 92 TRP A N 1
ATOM 742 C CA . TRP A 1 92 ? -2.049 2.761 -16.708 1.00 84.12 92 TRP A CA 1
ATOM 743 C C . TRP A 1 92 ? -2.161 3.419 -18.084 1.00 84.12 92 TRP A C 1
ATOM 745 O O . TRP A 1 92 ? -1.507 4.432 -18.315 1.00 84.12 92 TRP A O 1
ATOM 755 N N . ALA A 1 93 ? -2.992 2.895 -18.986 1.00 85.44 93 ALA A N 1
ATOM 756 C CA . ALA A 1 93 ? -3.208 3.500 -20.297 1.00 85.44 93 ALA A CA 1
ATOM 757 C C . ALA A 1 93 ? -3.818 4.908 -20.181 1.00 85.44 93 ALA A C 1
ATOM 759 O O . ALA A 1 93 ? -3.323 5.844 -20.813 1.00 85.44 93 ALA A O 1
ATOM 760 N N . ASP A 1 94 ? -4.827 5.077 -19.321 1.00 86.81 94 ASP A N 1
ATOM 761 C CA . ASP A 1 94 ? -5.460 6.373 -19.056 1.00 86.81 94 ASP A CA 1
ATOM 762 C C . ASP A 1 94 ? -4.475 7.387 -18.450 1.00 86.81 94 ASP A C 1
ATOM 764 O O . ASP A 1 94 ? -4.483 8.565 -18.827 1.00 86.81 94 ASP A O 1
ATOM 768 N N . TRP A 1 95 ? -3.598 6.933 -17.541 1.00 86.00 95 TRP A N 1
ATOM 769 C CA . TRP A 1 95 ? -2.528 7.750 -16.961 1.00 86.00 95 TRP A CA 1
ATOM 770 C C . TRP A 1 95 ? -1.517 8.197 -18.019 1.00 86.00 95 TRP A C 1
ATOM 772 O O . TRP A 1 95 ? -1.251 9.391 -18.155 1.00 86.00 95 TRP A O 1
ATOM 782 N N . LEU A 1 96 ? -0.992 7.261 -18.814 1.00 87.19 96 LEU A N 1
ATOM 783 C CA . LEU A 1 96 ? 0.041 7.536 -19.818 1.00 87.19 96 LEU A CA 1
ATOM 784 C C . LEU A 1 96 ? -0.462 8.414 -20.972 1.00 87.19 96 LEU A C 1
ATOM 786 O O . LEU A 1 96 ? 0.351 9.070 -21.630 1.00 87.19 96 LEU A O 1
ATOM 790 N N . ALA A 1 97 ? -1.777 8.462 -21.203 1.00 89.50 97 ALA A N 1
ATOM 791 C CA . ALA A 1 97 ? -2.411 9.351 -22.175 1.00 89.50 97 ALA A CA 1
ATOM 792 C C . ALA A 1 97 ? -2.411 10.832 -21.749 1.00 89.50 97 ALA A C 1
ATOM 794 O O . ALA A 1 97 ? -2.644 11.700 -22.589 1.00 89.50 97 ALA A O 1
ATOM 795 N N . GLN A 1 98 ? -2.145 11.143 -20.475 1.00 85.56 98 GLN A N 1
ATOM 796 C CA . GLN A 1 98 ? -2.080 12.523 -19.993 1.00 85.56 98 GLN A CA 1
ATOM 797 C C . GLN A 1 98 ? -0.759 13.202 -20.391 1.00 85.56 98 GLN A C 1
ATOM 799 O O . GLN A 1 98 ? 0.303 12.581 -20.377 1.00 85.56 98 GLN A O 1
ATOM 804 N N . ASP A 1 99 ? -0.800 14.513 -20.638 1.00 88.00 99 ASP A N 1
ATOM 805 C CA . ASP A 1 99 ? 0.392 15.354 -20.871 1.00 88.00 99 ASP A CA 1
ATOM 806 C C . ASP A 1 99 ? 1.016 15.887 -19.565 1.00 88.00 99 ASP A C 1
ATOM 808 O O . ASP A 1 99 ? 1.689 16.917 -19.534 1.00 88.00 99 ASP A O 1
ATOM 812 N N . ASN A 1 100 ? 0.786 15.186 -18.456 1.00 88.50 100 ASN A N 1
ATOM 813 C CA . ASN A 1 100 ? 1.421 15.476 -17.176 1.00 88.50 100 ASN A CA 1
ATOM 814 C C . ASN A 1 100 ? 2.910 15.084 -17.236 1.00 88.50 100 ASN A C 1
ATOM 816 O O . ASN A 1 100 ? 3.232 13.997 -17.708 1.00 88.50 100 ASN A O 1
ATOM 820 N N . GLU A 1 101 ? 3.813 15.925 -16.721 1.00 87.75 101 GLU A N 1
ATOM 821 C CA . GLU A 1 101 ? 5.261 15.656 -16.677 1.00 87.75 101 GLU A CA 1
ATOM 822 C C . GLU A 1 101 ? 5.597 14.289 -16.060 1.00 87.75 101 GLU A C 1
ATOM 824 O O . GLU A 1 101 ? 6.484 13.595 -16.558 1.00 87.75 101 GLU A O 1
ATOM 829 N N . TYR A 1 102 ? 4.851 13.867 -15.034 1.00 83.38 102 TYR A N 1
ATOM 830 C CA . TYR A 1 102 ? 5.013 12.546 -14.424 1.00 83.38 102 TYR A CA 1
ATOM 831 C C . TYR A 1 102 ? 4.594 11.423 -15.381 1.00 83.38 102 TYR A C 1
ATOM 833 O O . TYR A 1 102 ? 5.381 10.521 -15.651 1.00 83.38 102 TYR A O 1
ATOM 841 N N . ALA A 1 103 ? 3.408 11.531 -15.986 1.00 84.56 103 ALA A N 1
ATOM 842 C CA . ALA A 1 103 ? 2.910 10.551 -16.952 1.00 84.56 103 ALA A CA 1
ATOM 843 C C . ALA A 1 103 ? 3.829 10.422 -18.176 1.00 84.56 103 ALA A C 1
ATOM 845 O O . ALA A 1 103 ? 4.112 9.318 -18.635 1.00 84.56 103 ALA A O 1
ATOM 846 N N . VAL A 1 104 ? 4.345 11.546 -18.683 1.00 88.81 104 VAL A N 1
ATOM 847 C CA . VAL A 1 104 ? 5.324 11.572 -19.778 1.00 88.81 104 VAL A CA 1
ATOM 848 C C . VAL A 1 104 ? 6.636 10.911 -19.351 1.00 88.81 104 VAL A C 1
ATOM 850 O O . VAL A 1 104 ? 7.223 10.159 -20.132 1.00 88.81 104 VAL A O 1
ATOM 853 N N . GLY A 1 105 ? 7.088 11.166 -18.121 1.00 88.00 105 GLY A N 1
ATOM 854 C CA . GLY A 1 105 ? 8.278 10.549 -17.540 1.00 88.00 105 GLY A CA 1
ATOM 855 C C . GLY A 1 105 ? 8.175 9.027 -17.464 1.00 88.00 105 GLY A C 1
ATOM 856 O O . GLY A 1 105 ? 9.132 8.340 -17.830 1.00 88.00 105 GLY A O 1
ATOM 857 N N . ASP A 1 106 ? 7.010 8.510 -17.077 1.00 90.25 106 ASP A N 1
ATOM 858 C CA . ASP A 1 106 ? 6.737 7.083 -16.864 1.00 90.25 106 ASP A CA 1
ATOM 859 C C . ASP A 1 106 ? 6.703 6.261 -18.165 1.00 90.25 106 ASP A C 1
ATOM 861 O O . ASP A 1 106 ? 6.991 5.061 -18.147 1.00 90.25 106 ASP A O 1
ATOM 865 N N . ARG A 1 107 ? 6.432 6.897 -19.317 1.00 91.62 107 ARG A N 1
ATOM 866 C CA . ARG A 1 107 ? 6.372 6.227 -20.634 1.00 91.62 107 ARG A CA 1
ATOM 867 C C . ARG A 1 107 ? 7.634 5.419 -20.939 1.00 91.62 107 ARG A C 1
ATOM 869 O O . ARG A 1 107 ? 7.525 4.309 -21.436 1.00 91.62 107 ARG A O 1
ATOM 876 N N . ARG A 1 108 ? 8.825 5.913 -20.575 1.00 92.50 108 ARG A N 1
ATOM 877 C CA . ARG A 1 108 ? 10.097 5.216 -20.863 1.00 92.50 108 ARG A CA 1
ATOM 878 C C . ARG A 1 108 ? 10.183 3.843 -20.199 1.00 92.50 108 ARG A C 1
ATOM 880 O O . ARG A 1 108 ? 10.530 2.873 -20.869 1.00 92.50 108 ARG A O 1
ATOM 887 N N . SER A 1 109 ? 9.864 3.753 -18.910 1.00 92.38 109 SER A N 1
ATOM 888 C CA . SER A 1 109 ? 9.807 2.469 -18.209 1.00 92.38 109 SER A CA 1
ATOM 889 C C . SER A 1 109 ? 8.674 1.589 -18.738 1.00 92.38 109 SER A C 1
ATOM 891 O O . SER A 1 109 ? 8.857 0.385 -18.928 1.00 92.38 109 SER A O 1
ATOM 893 N N . MET A 1 110 ? 7.503 2.171 -19.008 1.00 91.44 110 MET A N 1
ATOM 894 C CA . MET A 1 110 ? 6.334 1.418 -19.474 1.00 91.44 110 MET A CA 1
ATOM 895 C C . MET A 1 110 ? 6.550 0.808 -20.865 1.00 91.44 110 MET A C 1
ATOM 897 O O . MET A 1 110 ? 6.309 -0.388 -21.037 1.00 91.44 110 MET A O 1
ATOM 901 N N . ASP A 1 111 ? 7.115 1.568 -21.805 1.00 92.56 111 ASP A N 1
ATOM 902 C CA . ASP A 1 111 ? 7.487 1.114 -23.152 1.00 92.56 111 ASP A CA 1
ATOM 903 C C . ASP A 1 111 ? 8.580 0.033 -23.119 1.00 92.56 111 ASP A C 1
ATOM 905 O O . ASP A 1 111 ? 8.616 -0.855 -23.971 1.00 92.56 111 ASP A O 1
ATOM 909 N N . ALA A 1 112 ? 9.454 0.063 -22.106 1.00 93.00 112 ALA A N 1
ATOM 910 C CA . ALA A 1 112 ? 10.452 -0.979 -21.864 1.00 93.00 112 ALA A CA 1
ATOM 911 C C . ALA A 1 112 ? 9.863 -2.260 -21.236 1.00 93.00 112 ALA A C 1
ATOM 913 O O . ALA A 1 112 ? 10.576 -3.245 -21.054 1.00 93.00 112 ALA A O 1
ATOM 914 N N . GLY A 1 113 ? 8.565 -2.280 -20.918 1.00 91.44 113 GLY A N 1
ATOM 915 C CA . GLY A 1 113 ? 7.876 -3.440 -20.357 1.00 91.44 113 GLY A CA 1
ATOM 916 C C . GLY A 1 113 ? 7.887 -3.501 -18.830 1.00 91.44 113 GLY A C 1
ATOM 917 O O . GLY A 1 113 ? 7.673 -4.579 -18.269 1.00 91.44 113 GLY A O 1
ATOM 918 N N . ALA A 1 114 ? 8.107 -2.375 -18.140 1.00 91.94 114 ALA A N 1
ATOM 919 C CA . ALA A 1 114 ? 8.037 -2.312 -16.680 1.00 91.94 114 ALA A CA 1
ATOM 920 C C . ALA A 1 114 ? 6.622 -2.569 -16.126 1.00 91.94 114 ALA A C 1
ATOM 922 O O . ALA A 1 114 ? 6.485 -3.012 -14.986 1.00 91.94 114 ALA A O 1
ATOM 923 N N . GLY A 1 115 ? 5.575 -2.373 -16.939 1.00 90.00 115 GLY A N 1
ATOM 924 C 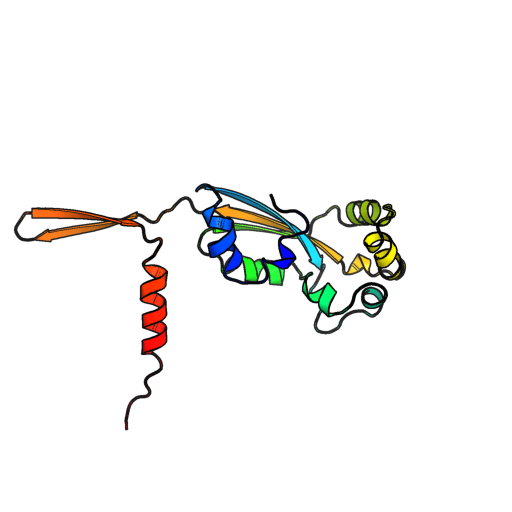CA . GLY A 1 115 ? 4.177 -2.577 -16.539 1.00 90.00 115 GLY A CA 1
ATOM 925 C C . GLY A 1 115 ? 3.871 -3.977 -15.990 1.00 90.00 115 GLY A C 1
ATOM 926 O O . GLY A 1 115 ? 3.002 -4.118 -15.139 1.00 90.00 115 GLY A O 1
ATOM 927 N N . LYS A 1 116 ? 4.643 -5.008 -16.374 1.00 91.38 116 LYS A N 1
ATOM 928 C CA . LYS A 1 116 ? 4.514 -6.380 -15.838 1.00 91.38 116 LYS A CA 1
ATOM 929 C C . LYS A 1 116 ? 4.850 -6.499 -14.343 1.00 91.38 116 LYS A C 1
ATOM 931 O O . LYS A 1 116 ? 4.500 -7.499 -13.720 1.00 91.38 116 LYS A O 1
ATOM 936 N N . TYR A 1 117 ? 5.556 -5.516 -13.782 1.00 92.62 117 TYR A N 1
ATOM 937 C CA . TYR A 1 117 ? 5.934 -5.472 -12.369 1.00 92.62 117 TYR A CA 1
ATOM 938 C C . TYR A 1 117 ? 5.000 -4.596 -11.532 1.00 92.62 117 TYR A C 1
ATOM 940 O O . TYR A 1 117 ? 4.981 -4.733 -10.310 1.00 92.62 117 TYR A O 1
ATOM 948 N N . LEU A 1 118 ? 4.228 -3.715 -12.170 1.00 92.06 118 LEU A N 1
ATOM 949 C CA . LEU A 1 118 ? 3.398 -2.715 -11.506 1.00 92.06 118 LEU A CA 1
ATOM 950 C C . LEU A 1 118 ? 1.949 -3.184 -11.423 1.00 92.06 118 LEU A C 1
ATOM 952 O O . LEU A 1 118 ? 1.433 -3.815 -12.343 1.00 92.06 118 LEU A O 1
ATOM 956 N N . ASN A 1 119 ? 1.288 -2.865 -10.318 1.00 91.69 119 ASN A N 1
ATOM 957 C CA . ASN A 1 119 ? -0.146 -3.052 -10.153 1.00 91.69 119 ASN A CA 1
ATOM 958 C C . ASN A 1 119 ? -0.737 -1.948 -9.265 1.00 91.69 119 ASN A C 1
ATOM 960 O O . ASN A 1 119 ? -0.012 -1.164 -8.663 1.00 91.69 119 ASN A O 1
ATOM 964 N N . PHE A 1 120 ? -2.054 -1.913 -9.128 1.00 92.56 120 PHE A N 1
ATOM 965 C CA . PHE A 1 120 ? -2.733 -1.190 -8.064 1.00 92.56 120 PHE A CA 1
ATOM 966 C C . PHE A 1 120 ? -3.204 -2.164 -6.990 1.00 92.56 120 PHE A C 1
ATOM 968 O O . PHE A 1 120 ? -3.628 -3.287 -7.271 1.00 92.56 120 PHE A O 1
ATOM 975 N N . ILE A 1 121 ? -3.141 -1.725 -5.739 1.00 94.94 121 ILE A N 1
ATOM 976 C CA . ILE A 1 121 ? -3.572 -2.491 -4.577 1.00 94.94 121 ILE A CA 1
ATOM 977 C C . ILE A 1 121 ? -4.776 -1.793 -3.969 1.00 94.94 121 ILE A C 1
ATOM 979 O O . ILE A 1 121 ? -4.733 -0.603 -3.645 1.00 94.94 121 ILE A O 1
ATOM 983 N N . LYS A 1 122 ? -5.848 -2.561 -3.778 1.00 95.50 122 LYS A N 1
ATOM 984 C CA . LYS A 1 122 ? -7.005 -2.142 -2.992 1.00 95.50 122 LYS A CA 1
ATOM 985 C C . LYS A 1 122 ? -6.886 -2.703 -1.578 1.00 95.50 122 LYS A C 1
ATOM 987 O O . LYS A 1 122 ? -6.637 -3.894 -1.381 1.00 95.50 122 LYS A O 1
ATOM 992 N N . ILE A 1 123 ? -7.122 -1.849 -0.593 1.00 97.56 123 ILE A N 1
ATOM 993 C CA . ILE A 1 123 ? -7.220 -2.210 0.819 1.00 97.56 123 ILE A CA 1
ATOM 994 C C . ILE A 1 123 ? -8.581 -1.745 1.320 1.00 97.56 123 ILE A C 1
ATOM 996 O O . ILE A 1 123 ? -8.958 -0.582 1.148 1.00 97.56 123 ILE A O 1
ATOM 1000 N N . VAL A 1 124 ? -9.316 -2.651 1.959 1.00 97.75 124 VAL A N 1
ATOM 1001 C CA . VAL A 1 124 ? -10.583 -2.327 2.616 1.00 97.75 124 VAL A CA 1
ATOM 1002 C C . VAL A 1 124 ? -10.485 -2.703 4.081 1.00 97.75 124 VAL A C 1
ATOM 1004 O O . VAL A 1 124 ? -10.199 -3.849 4.433 1.00 97.75 124 VAL A O 1
ATOM 1007 N N . LEU A 1 125 ? -10.746 -1.720 4.932 1.00 96.88 125 LEU A N 1
ATOM 1008 C CA . LEU A 1 125 ? -10.738 -1.845 6.382 1.00 96.88 125 LEU A CA 1
ATOM 1009 C C . LEU A 1 125 ? -12.095 -1.406 6.924 1.00 96.88 125 LEU A C 1
ATOM 1011 O O . LEU A 1 125 ? -12.743 -0.522 6.360 1.00 96.88 125 LEU A O 1
ATOM 1015 N N . GLN A 1 126 ? -12.494 -1.971 8.055 1.00 96.31 126 GLN A N 1
ATOM 1016 C CA . GLN A 1 126 ? -13.649 -1.509 8.815 1.00 96.31 126 GLN A CA 1
ATOM 1017 C C . GLN A 1 126 ? -13.204 -1.140 10.223 1.00 96.31 126 GLN A C 1
ATOM 1019 O O . GLN A 1 126 ? -12.627 -1.970 10.925 1.00 96.31 126 GLN A O 1
ATOM 1024 N N . LYS A 1 127 ? -13.463 0.101 10.642 1.00 94.38 127 LYS A N 1
ATOM 1025 C CA . LYS A 1 127 ? -13.189 0.540 12.009 1.00 94.38 127 LYS A CA 1
ATOM 1026 C C . LYS A 1 127 ? -14.019 -0.293 12.977 1.00 94.38 127 LYS A C 1
ATOM 1028 O O . LYS A 1 127 ? -15.223 -0.448 12.787 1.00 94.38 127 LYS A O 1
ATOM 1033 N N . ASN A 1 128 ? -13.375 -0.791 14.023 1.00 90.00 128 ASN A N 1
ATOM 1034 C CA . ASN A 1 128 ? -14.032 -1.620 15.020 1.00 90.00 128 ASN A CA 1
ATOM 1035 C C . ASN A 1 128 ? -15.170 -0.845 15.700 1.00 90.00 128 ASN A C 1
ATOM 1037 O O . ASN A 1 128 ? -15.048 0.348 15.986 1.00 90.00 128 ASN A O 1
ATOM 1041 N N . ASP A 1 129 ? -16.270 -1.539 15.990 1.00 76.06 129 ASP A N 1
ATOM 1042 C CA . ASP A 1 129 ? -17.434 -0.955 16.671 1.00 76.06 129 ASP A CA 1
ATOM 1043 C C . ASP A 1 129 ? -17.165 -0.624 18.145 1.00 76.06 129 ASP A C 1
ATOM 1045 O O . ASP A 1 129 ? -17.905 0.125 18.785 1.00 76.06 129 ASP A O 1
ATOM 1049 N N . PHE A 1 130 ? -16.070 -1.148 18.689 1.00 61.19 130 PHE A N 1
ATOM 1050 C CA . PHE A 1 130 ? -15.779 -1.078 20.106 1.00 61.19 130 PHE A CA 1
ATOM 1051 C C . PHE A 1 130 ? -14.845 0.086 20.439 1.00 61.19 130 PHE A C 1
ATOM 1053 O O . PHE A 1 130 ? -13.623 -0.025 20.364 1.00 61.19 130 PHE A O 1
ATOM 1060 N N . ALA A 1 131 ? -15.425 1.140 21.012 1.00 52.66 131 ALA A N 1
ATOM 1061 C CA . ALA A 1 131 ? -14.907 1.548 22.310 1.00 52.66 131 ALA A CA 1
ATOM 1062 C C . ALA A 1 131 ? -15.107 0.330 23.226 1.00 52.66 131 ALA A C 1
ATOM 1064 O O . ALA A 1 131 ? -16.242 -0.010 23.553 1.00 52.66 131 ALA A O 1
ATOM 1065 N N . PHE A 1 132 ? -14.049 -0.426 23.529 1.00 48.31 132 PHE A N 1
ATOM 1066 C CA . PHE A 1 132 ? -14.166 -1.530 24.482 1.00 48.31 132 PHE A CA 1
ATOM 1067 C C . PHE A 1 132 ? -14.559 -0.897 25.823 1.00 48.31 132 PHE A C 1
ATOM 1069 O O . PHE A 1 132 ? -13.735 -0.260 26.476 1.00 48.31 132 PHE A O 1
ATOM 1076 N N . TRP A 1 133 ? -15.829 -1.002 26.200 1.00 47.84 133 TRP A N 1
ATOM 1077 C CA . TRP A 1 133 ? -16.300 -0.616 27.521 1.00 47.84 133 TRP A CA 1
ATOM 1078 C C . TRP A 1 133 ? -16.019 -1.796 28.442 1.00 47.84 133 TRP A C 1
ATOM 1080 O O . TRP A 1 133 ? -16.734 -2.795 28.436 1.00 47.84 133 TRP A O 1
ATOM 1090 N N . GLY A 1 134 ? -14.927 -1.716 29.194 1.00 54.88 134 GLY A N 1
ATOM 1091 C CA . GLY A 1 134 ? -14.728 -2.600 30.326 1.00 54.88 134 GLY A CA 1
ATOM 1092 C C . GLY A 1 134 ? -15.762 -2.270 31.387 1.00 54.88 134 GLY A C 1
ATOM 1093 O O . GLY A 1 134 ? -15.904 -1.111 31.775 1.00 54.88 134 GLY A O 1
ATOM 1094 N N . ILE A 1 135 ? -16.491 -3.284 31.839 1.00 61.09 135 ILE A N 1
ATOM 1095 C CA . ILE A 1 135 ? -17.328 -3.186 33.028 1.00 61.09 135 ILE A CA 1
ATOM 1096 C C . ILE A 1 135 ? -16.641 -4.019 34.097 1.00 61.09 135 ILE A C 1
ATOM 1098 O O . ILE A 1 135 ? -16.524 -5.235 33.955 1.00 61.09 135 ILE A O 1
ATOM 1102 N N . VAL A 1 136 ? -16.191 -3.372 35.169 1.00 71.19 136 VAL A N 1
ATOM 1103 C CA . VAL A 1 136 ? -15.799 -4.079 36.389 1.00 71.19 136 VAL A CA 1
ATOM 1104 C C . VAL A 1 136 ? -16.848 -3.824 37.453 1.00 71.19 136 VAL A C 1
ATOM 1106 O O . VAL A 1 136 ? -17.176 -2.680 37.773 1.00 71.19 136 VAL A O 1
ATOM 1109 N N . GLN A 1 137 ? -17.378 -4.921 37.988 1.00 72.81 137 GLN A N 1
ATOM 1110 C CA . GLN A 1 137 ? -18.215 -4.902 39.174 1.00 72.81 137 GLN A CA 1
ATOM 1111 C C . GLN A 1 137 ? -17.364 -5.250 40.387 1.00 72.81 137 GLN A C 1
ATOM 1113 O O . GLN A 1 137 ? -16.697 -6.283 40.414 1.00 72.81 137 GLN A O 1
ATOM 1118 N N . ILE A 1 138 ? -17.383 -4.369 41.383 1.00 77.12 138 ILE A N 1
ATOM 1119 C CA . ILE A 1 138 ? -16.749 -4.594 42.680 1.00 77.12 138 ILE A CA 1
ATOM 1120 C C . ILE A 1 138 ? -17.868 -4.688 43.708 1.00 77.12 138 ILE A C 1
ATOM 1122 O O . ILE A 1 138 ? -18.668 -3.760 43.838 1.00 77.12 138 ILE A O 1
ATOM 1126 N N . THR A 1 139 ? -17.906 -5.790 44.453 1.00 82.88 139 THR A N 1
ATOM 1127 C CA . THR A 1 139 ? -18.828 -5.963 45.578 1.00 82.88 139 THR A CA 1
ATOM 1128 C C . THR A 1 139 ? -18.031 -5.989 46.876 1.00 82.88 139 THR A C 1
ATOM 1130 O O . THR A 1 139 ? -17.188 -6.861 47.074 1.00 82.88 139 THR A O 1
ATOM 1133 N N . LEU A 1 140 ? -18.301 -5.034 47.768 1.00 75.56 140 LEU A N 1
ATOM 1134 C CA . LEU A 1 140 ? -17.698 -4.943 49.101 1.00 75.56 140 LEU A CA 1
ATOM 1135 C C . LEU A 1 140 ? -18.805 -4.724 50.130 1.00 75.56 140 LEU A C 1
ATOM 1137 O O . LEU A 1 140 ? -19.602 -3.796 50.005 1.00 75.56 140 LEU A O 1
ATOM 1141 N N . SER A 1 141 ? -18.861 -5.593 51.142 1.00 82.50 141 SER A N 1
ATOM 1142 C CA . SER A 1 141 ? -19.789 -5.484 52.280 1.00 82.50 141 SER A CA 1
ATOM 1143 C C . SER A 1 141 ? -21.259 -5.256 51.886 1.00 82.50 141 SER A C 1
ATOM 1145 O O . SER A 1 141 ? -21.970 -4.490 52.529 1.00 82.50 141 SER A O 1
ATOM 1147 N N . GLY A 1 142 ? -21.718 -5.905 50.810 1.00 81.62 142 GLY A N 1
ATOM 1148 C CA . GLY A 1 142 ? -23.106 -5.822 50.338 1.00 81.62 142 GLY A CA 1
ATOM 1149 C C . GLY A 1 142 ? -23.428 -4.630 49.427 1.00 81.62 142 GLY A C 1
ATOM 1150 O O . GLY A 1 142 ? -24.547 -4.549 48.929 1.00 81.62 142 GLY A O 1
ATOM 1151 N N . ILE A 1 143 ? -22.467 -3.743 49.147 1.00 75.81 143 ILE A N 1
ATOM 1152 C CA . ILE A 1 143 ? -22.613 -2.663 48.162 1.00 75.81 143 ILE A CA 1
ATOM 1153 C C . ILE A 1 143 ? -21.931 -3.093 46.863 1.00 75.81 143 ILE A C 1
ATOM 1155 O O . ILE A 1 143 ? -20.773 -3.514 46.875 1.00 75.81 143 ILE A O 1
ATOM 1159 N N . SER A 1 144 ? -22.647 -2.982 45.741 1.00 79.00 144 SER A N 1
ATOM 1160 C CA . SER A 1 144 ? -22.098 -3.237 44.405 1.00 79.00 144 SER A CA 1
ATOM 1161 C C . SER A 1 144 ? -21.866 -1.925 43.667 1.00 79.00 144 SER A C 1
ATOM 1163 O O . SER A 1 144 ? -22.792 -1.135 43.490 1.00 79.00 144 SER A O 1
ATOM 1165 N N . ILE A 1 145 ? -20.631 -1.706 43.219 1.00 80.75 145 ILE A N 1
ATOM 1166 C CA . ILE A 1 145 ? -20.235 -0.559 42.400 1.00 80.75 145 ILE A CA 1
ATOM 1167 C C . ILE A 1 145 ? -19.919 -1.075 40.999 1.00 80.75 145 ILE A C 1
ATOM 1169 O O . ILE A 1 145 ? -19.123 -2.000 40.834 1.00 80.75 145 ILE A O 1
ATOM 1173 N N . THR A 1 146 ? -20.545 -0.470 39.991 1.00 75.12 146 THR A N 1
ATOM 1174 C CA . THR A 1 146 ? -20.262 -0.752 38.579 1.00 75.12 146 THR A CA 1
ATOM 1175 C C . THR A 1 146 ? -19.407 0.375 38.025 1.00 75.12 146 THR A C 1
ATOM 1177 O O . THR A 1 146 ? -19.858 1.517 37.978 1.00 75.12 146 THR A O 1
ATOM 1180 N N . ILE A 1 147 ? -18.182 0.060 37.609 1.00 70.50 147 ILE A N 1
ATOM 1181 C CA . ILE A 1 147 ? -17.280 1.021 36.978 1.00 70.50 147 ILE A CA 1
ATOM 1182 C C . ILE A 1 147 ? -17.236 0.705 35.486 1.00 70.50 147 ILE A C 1
ATOM 1184 O O . ILE A 1 147 ? -16.873 -0.404 35.091 1.00 70.50 147 ILE A O 1
ATOM 1188 N N . GLN A 1 148 ? -17.624 1.684 34.673 1.00 62.34 148 GLN A N 1
ATOM 1189 C CA . GLN A 1 148 ? -17.476 1.642 33.223 1.00 62.34 148 GLN A CA 1
ATOM 1190 C C . GLN A 1 148 ? -16.195 2.384 32.842 1.00 62.34 148 GLN A C 1
ATOM 1192 O O . GLN A 1 148 ? -15.993 3.522 33.262 1.00 62.34 148 GLN A O 1
ATOM 1197 N N . PHE A 1 149 ? -15.337 1.764 32.041 1.00 60.84 149 PHE A N 1
ATOM 1198 C CA . PHE A 1 149 ? -14.148 2.414 31.492 1.00 60.84 149 PHE A CA 1
ATOM 1199 C C . PHE A 1 149 ? -13.988 2.080 30.018 1.00 60.84 149 PHE A C 1
ATOM 1201 O O . PHE A 1 149 ? -14.143 0.934 29.605 1.00 60.84 149 PHE A O 1
ATOM 1208 N N . ALA A 1 150 ? -13.649 3.087 29.220 1.00 54.97 150 ALA A N 1
ATOM 1209 C CA . ALA A 1 150 ? -13.262 2.892 27.835 1.00 54.97 150 ALA A CA 1
ATOM 1210 C C . ALA A 1 150 ? -11.782 2.472 27.779 1.00 54.97 150 ALA A C 1
ATOM 1212 O O . ALA A 1 150 ? -10.903 3.185 28.257 1.00 54.97 150 ALA A O 1
ATOM 1213 N N . TYR A 1 151 ? -11.488 1.322 27.172 1.00 56.22 151 TYR A N 1
ATOM 1214 C CA . TYR A 1 151 ? -10.128 0.789 26.981 1.00 56.22 151 TYR A CA 1
ATOM 1215 C C . TYR A 1 151 ? -9.293 1.536 25.934 1.00 56.22 151 TYR A C 1
ATOM 1217 O O . TYR A 1 151 ? -8.217 1.051 25.580 1.00 56.22 151 TYR A O 1
ATOM 1225 N N . ALA A 1 152 ? -9.749 2.685 25.431 1.00 49.25 152 ALA A N 1
ATOM 1226 C CA . ALA A 1 152 ? -9.010 3.434 24.419 1.00 49.25 152 ALA A CA 1
ATOM 1227 C C . ALA A 1 152 ? -7.564 3.757 24.866 1.00 49.25 152 ALA A C 1
ATOM 1229 O O . ALA A 1 152 ? -6.673 3.742 24.027 1.00 49.25 152 ALA A O 1
ATOM 1230 N N . ASP A 1 153 ? -7.309 3.890 26.179 1.00 46.12 153 ASP A N 1
ATOM 1231 C CA . ASP A 1 153 ? -6.000 4.317 26.706 1.00 46.12 153 ASP A CA 1
ATOM 1232 C C . ASP A 1 153 ? -5.227 3.272 27.548 1.00 46.12 153 ASP A C 1
ATOM 1234 O O . ASP A 1 153 ? -4.012 3.382 27.725 1.00 46.12 153 ASP A O 1
ATOM 1238 N N . TYR A 1 154 ? -5.862 2.211 28.067 1.00 45.62 154 TYR A N 1
ATOM 1239 C CA . TYR A 1 154 ? -5.199 1.311 29.037 1.00 45.62 154 TYR A CA 1
ATOM 1240 C C . TYR A 1 154 ? -4.239 0.284 28.409 1.00 45.62 154 TYR A C 1
ATOM 1242 O O . TYR A 1 154 ? -3.240 -0.094 29.029 1.00 45.62 154 TYR A O 1
ATOM 1250 N N . ALA A 1 155 ? -4.498 -0.161 27.173 1.00 47.09 155 ALA A N 1
ATOM 1251 C CA . ALA A 1 155 ? -3.610 -1.095 26.472 1.00 47.09 155 ALA A CA 1
ATOM 1252 C C . ALA A 1 155 ? -2.275 -0.445 26.058 1.00 47.09 155 ALA A C 1
ATOM 1254 O O . ALA A 1 155 ? -1.274 -1.152 25.916 1.00 47.09 155 ALA A O 1
ATOM 1255 N N . TYR A 1 156 ? -2.253 0.884 25.903 1.00 46.81 156 TYR A N 1
ATOM 1256 C CA . TYR A 1 156 ? -1.034 1.666 25.698 1.00 46.81 156 TYR A CA 1
ATOM 1257 C C . TYR A 1 156 ? -0.202 1.693 26.993 1.00 46.81 156 TYR A C 1
ATOM 1259 O O . TYR A 1 156 ? 0.954 1.272 27.013 1.00 46.81 156 TYR A O 1
ATOM 1267 N N . TYR A 1 157 ? -0.840 2.039 28.116 1.00 43.59 157 TYR A N 1
ATOM 1268 C CA . TYR A 1 157 ? -0.161 2.247 29.399 1.00 43.59 157 TYR A CA 1
ATOM 1269 C C . TYR A 1 157 ? 0.428 0.965 30.032 1.00 43.59 157 TYR A C 1
ATOM 1271 O O . TYR A 1 157 ? 1.508 0.995 30.625 1.00 43.59 157 TYR A O 1
ATOM 1279 N N . PHE A 1 158 ? -0.234 -0.193 29.904 1.00 45.12 158 PHE A N 1
ATOM 1280 C CA . PHE A 1 158 ? 0.255 -1.444 30.516 1.00 45.12 158 PHE A CA 1
ATOM 1281 C C . PHE A 1 158 ? 1.252 -2.234 29.653 1.00 45.12 158 PHE A C 1
ATOM 1283 O O . PHE A 1 158 ? 2.051 -3.007 30.198 1.00 45.12 158 PHE A O 1
ATOM 1290 N N . ARG A 1 159 ? 1.253 -2.048 28.323 1.00 51.50 159 ARG A N 1
ATOM 1291 C CA . ARG A 1 159 ? 2.165 -2.776 27.419 1.00 51.50 159 ARG A CA 1
ATOM 1292 C C . ARG A 1 159 ? 3.572 -2.172 27.388 1.00 51.50 159 ARG A C 1
ATOM 1294 O O . ARG A 1 159 ? 4.541 -2.923 27.302 1.00 51.50 159 ARG A O 1
ATOM 1301 N N . GLU A 1 160 ? 3.709 -0.852 27.538 1.00 48.09 160 GLU A N 1
ATOM 1302 C CA . GLU A 1 160 ? 5.026 -0.212 27.700 1.00 48.09 160 GLU A CA 1
ATOM 1303 C C . GLU A 1 160 ? 5.707 -0.641 29.012 1.00 48.09 160 GLU A C 1
ATOM 1305 O O . GLU A 1 160 ? 6.883 -1.015 29.011 1.00 48.09 160 GLU A O 1
ATOM 1310 N N . LYS A 1 161 ? 4.955 -0.732 30.119 1.00 42.06 161 LYS A N 1
ATOM 1311 C CA . LYS A 1 161 ? 5.492 -1.194 31.413 1.00 42.06 161 LYS A CA 1
ATOM 1312 C C . LYS A 1 161 ? 5.940 -2.658 31.413 1.00 42.06 161 LYS A C 1
ATOM 1314 O O . LYS A 1 161 ? 6.926 -2.992 32.064 1.00 42.06 161 LYS A O 1
ATOM 1319 N N . THR A 1 162 ? 5.266 -3.538 30.669 1.00 40.66 162 THR A N 1
ATOM 1320 C CA . THR A 1 162 ? 5.672 -4.955 30.563 1.00 40.66 162 THR A CA 1
ATOM 1321 C C . THR A 1 162 ? 6.894 -5.171 29.664 1.00 40.66 162 THR A C 1
ATOM 1323 O O . THR A 1 162 ? 7.609 -6.154 29.862 1.00 40.66 162 THR A O 1
ATOM 1326 N N . ARG A 1 163 ? 7.196 -4.252 28.732 1.00 45.31 163 ARG A N 1
ATOM 1327 C CA . ARG A 1 163 ? 8.471 -4.240 27.989 1.00 45.31 163 ARG A CA 1
ATOM 1328 C C . ARG A 1 163 ? 9.621 -3.672 28.829 1.00 45.31 163 ARG A C 1
ATOM 1330 O O . ARG A 1 163 ? 10.687 -4.278 28.850 1.00 45.31 163 ARG A O 1
ATOM 1337 N N . ALA A 1 164 ? 9.387 -2.596 29.583 1.00 42.53 164 ALA A N 1
ATOM 1338 C CA . ALA A 1 164 ? 10.395 -1.995 30.464 1.00 42.53 164 ALA A CA 1
ATOM 1339 C C . ALA A 1 164 ? 10.819 -2.908 31.635 1.00 42.53 164 ALA A C 1
ATOM 1341 O O . ALA A 1 164 ? 11.942 -2.809 32.121 1.00 42.53 164 ALA A O 1
ATOM 1342 N N . HIS A 1 165 ? 9.962 -3.840 32.072 1.00 38.66 165 HIS A N 1
ATOM 1343 C CA . HIS A 1 165 ? 10.308 -4.774 33.151 1.00 38.66 165 HIS A CA 1
ATOM 1344 C C . HIS A 1 165 ? 11.127 -6.001 32.717 1.00 38.66 165 HIS A C 1
ATOM 1346 O O . HIS A 1 165 ? 11.600 -6.737 33.579 1.00 38.66 165 HIS A O 1
ATOM 1352 N N . ARG A 1 166 ? 11.323 -6.233 31.410 1.00 39.44 166 ARG A N 1
ATOM 1353 C CA . ARG A 1 166 ? 12.121 -7.366 30.899 1.00 39.44 166 ARG A CA 1
ATOM 1354 C C . ARG A 1 166 ? 13.588 -7.025 30.609 1.00 39.44 166 ARG A C 1
ATOM 1356 O O . ARG A 1 166 ? 14.313 -7.897 30.147 1.00 39.44 166 ARG A O 1
ATOM 1363 N N . SER A 1 167 ? 14.039 -5.800 30.889 1.00 37.78 167 SER A N 1
ATOM 1364 C CA . SER A 1 167 ? 15.423 -5.358 30.649 1.00 37.78 167 SER A CA 1
ATOM 1365 C C . SER A 1 167 ? 16.272 -5.191 31.915 1.00 37.78 167 SER A C 1
ATOM 1367 O O . SER A 1 167 ? 17.322 -4.558 31.853 1.00 37.78 167 SER A O 1
ATOM 1369 N N . VAL A 1 168 ? 15.863 -5.750 33.060 1.00 38.19 168 VAL A N 1
ATOM 1370 C CA . VAL A 1 168 ? 16.741 -5.832 34.240 1.00 38.19 168 VAL A CA 1
ATOM 1371 C C . VAL A 1 168 ? 17.400 -7.216 34.243 1.00 38.19 168 VAL A C 1
ATOM 1373 O O . VAL A 1 168 ? 16.687 -8.204 34.438 1.00 38.19 168 VAL A O 1
ATOM 1376 N N . PRO A 1 169 ? 18.716 -7.337 33.985 1.00 34.25 169 PRO A N 1
ATOM 1377 C CA . PRO A 1 169 ? 19.396 -8.618 34.124 1.00 34.25 169 PRO A CA 1
ATOM 1378 C C . PRO A 1 169 ? 19.399 -9.028 35.607 1.00 34.25 169 PRO A C 1
ATOM 1380 O O . PRO A 1 169 ? 19.465 -8.155 36.477 1.00 34.25 169 PRO A O 1
ATOM 1383 N N . PRO A 1 170 ? 19.321 -10.330 35.931 1.00 35.94 170 PRO A N 1
ATOM 1384 C CA . PRO A 1 170 ? 19.460 -10.766 37.313 1.00 35.94 170 PRO A CA 1
ATOM 1385 C C . PRO A 1 170 ? 20.871 -10.413 37.806 1.00 35.94 170 PRO A C 1
ATOM 1387 O O . PRO A 1 170 ? 21.857 -10.824 37.195 1.00 35.94 170 PRO A O 1
ATOM 1390 N N . CYS A 1 171 ? 20.966 -9.631 38.887 1.00 33.78 17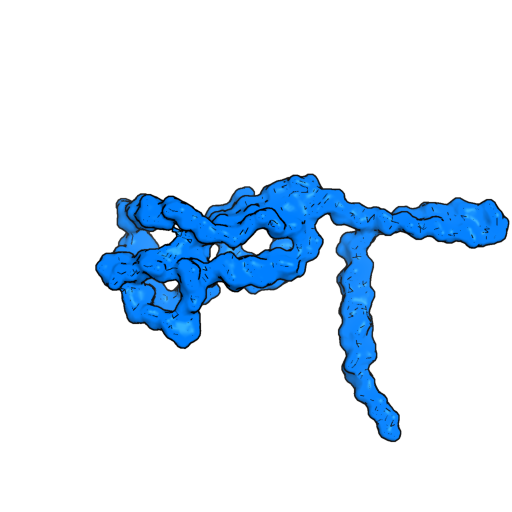1 CYS A N 1
ATOM 1391 C CA . CYS A 1 171 ? 22.230 -9.444 39.596 1.00 33.78 171 CYS A CA 1
ATOM 1392 C C . CYS A 1 171 ? 22.733 -10.801 40.101 1.00 33.78 171 CYS A C 1
ATOM 1394 O O . CYS A 1 171 ? 21.989 -11.530 40.761 1.00 33.78 171 CYS A O 1
ATOM 1396 N N . SER A 1 172 ? 23.989 -11.095 39.771 1.00 36.19 172 SER A N 1
ATOM 1397 C CA . SER A 1 172 ? 24.855 -12.088 40.414 1.00 36.19 172 SER A CA 1
ATOM 1398 C C . SER A 1 172 ? 25.177 -11.712 41.853 1.00 36.19 172 SER A C 1
ATOM 1400 O O . SER A 1 172 ? 25.445 -10.503 42.059 1.00 36.19 172 SER A O 1
#

Radius of gyration: 22.71 Å; chains: 1; bounding box: 48×28×75 Å

Sequence (172 aa):
MSTDSYNYFGRYETYLDEKLLPFVKCGGYVYIAIPGMVRDCHDSLPSELLLSWTPEQLDYMHDVSYWTDMVSKCRGAKVLTVEQMQSNEEVWADWLAQDNEYAVGDRRSMDAGAGKYLNFIKIVLQKNDFAFWGIVQITLSGISITIQFAYADYAYYFREKTRAHRSVPPCS

Foldseek 3Di:
DAEAPCLVPLLPLCCCVPPPLVPAAAQGKDKYKHKAWCAAQLVPDDVLQVQQDDSVRNSSHYDLVSSCVSCVSDDQKDWPDKDWDPCFPVVLVVLCPDPDPSSVSCVSSVVVPVSNTMTMIITMITGHNDLPFDWDWDDDPRDIDTDTDRPPPVVVVVVVVVVVVVPDDDDD

pLDDT: mean 82.63, std 18.1, range [33.78, 97.75]